Protein AF-A0A672YFF7-F1 (afdb_monomer_lite)

Radius of gyration: 18.37 Å; chains: 1; bounding box: 47×59×45 Å

Secondary structure (DSSP, 8-state):
-----------------GGGT----TTT--TGGGS--EEEEEEE-GGGG-TT----SS-PPPSEEEEEEE-SSEEEEEE-TTS-EEEEEEE-SS-EEEEEE-SSEEEEEESS-EEEEE-THHHHHHHHH-TTTT-----

InterPro domains:
  IPR017216 Hermansky-Pudlak syndrome 3 protein [PTHR28633] (12-138)
  IPR029437 BLOC-2 complex member HPS3, N-terminal domain [PF14761] (1-138)

Foldseek 3Di:
DDDPPPPPDPDDDDDDDCVLVQDDPVPDDDPLQRDWQDKDKAFAALVVVDPDDDCPPDDDDGPWIWIWIDGQFKIWIFTPVPHTGTQDIGGHPGGFPDWDDDQFWIWTDDPPDIDIDGDCNVVVSVCSVPVCPVVPPDD

Sequence (139 aa):
EKTGLEDRGQYTLSYVLFRRFSPDFSQGCSVEDTQLHSLQLHPLFISEYNTHRQNDGSLEEPACVFCFFSLPNAGFLYSLKGGVELLSAYQYLEKVLEAVLTNHLLHVITKSAVQCFTAGCAAVAARIEDPYIDTTMKV

pLDDT: mean 78.09, std 15.81, range [34.5, 96.62]

Organism: NCBI:txid375764

Structure (mmCIF, N/CA/C/O backbone):
data_AF-A0A672YFF7-F1
#
_entry.id   AF-A0A672YFF7-F1
#
loop_
_atom_site.group_PDB
_atom_site.id
_atom_site.type_symbol
_atom_site.label_atom_id
_atom_site.label_alt_id
_atom_site.label_comp_id
_atom_site.label_asym_id
_atom_site.label_entity_id
_atom_site.label_seq_id
_atom_site.pdbx_PDB_ins_code
_atom_site.Cartn_x
_atom_site.Cartn_y
_atom_site.Cartn_z
_atom_site.occupancy
_atom_site.B_iso_or_equiv
_atom_site.auth_seq_id
_atom_site.auth_comp_id
_atom_site.auth_asym_id
_atom_site.auth_atom_id
_atom_site.pdbx_PDB_model_num
ATOM 1 N N . GLU A 1 1 ? -9.997 32.707 -22.318 1.00 34.50 1 GLU A N 1
ATOM 2 C CA . GLU A 1 1 ? -8.610 33.187 -22.180 1.00 34.50 1 GLU A CA 1
ATOM 3 C C . GLU A 1 1 ? -7.707 31.961 -22.090 1.00 34.50 1 GLU A C 1
ATOM 5 O O . GLU A 1 1 ? -7.892 31.162 -21.182 1.00 34.50 1 GLU A O 1
ATOM 10 N N . LYS A 1 2 ? -6.877 31.699 -23.109 1.00 44.22 2 LYS A N 1
ATOM 11 C CA . LYS A 1 2 ? -5.922 30.579 -23.118 1.00 44.22 2 LYS A CA 1
ATOM 12 C C . LYS A 1 2 ? -4.578 31.136 -22.659 1.00 44.22 2 LYS A C 1
ATOM 14 O O . LYS A 1 2 ? -3.961 31.899 -23.395 1.00 44.22 2 LYS A O 1
ATOM 19 N N . THR A 1 3 ? -4.156 30.798 -21.448 1.00 49.00 3 THR A N 1
ATOM 20 C CA . THR A 1 3 ? -2.834 31.152 -20.923 1.00 49.00 3 THR A CA 1
ATOM 21 C C . THR A 1 3 ? -1.780 30.324 -21.658 1.00 49.00 3 THR A C 1
ATOM 23 O O . THR A 1 3 ? -1.751 29.103 -21.530 1.00 49.00 3 THR A O 1
ATOM 26 N N . GLY A 1 4 ? -0.959 30.987 -22.475 1.00 48.41 4 GLY A N 1
ATOM 27 C CA . GLY A 1 4 ? 0.075 30.399 -23.332 1.00 48.41 4 GLY A CA 1
ATOM 28 C C . GLY A 1 4 ? 1.304 29.878 -22.585 1.00 48.41 4 GLY A C 1
ATOM 29 O O . GLY A 1 4 ? 2.415 30.325 -22.845 1.00 48.41 4 GLY A O 1
ATOM 30 N N . LEU A 1 5 ? 1.110 28.922 -21.682 1.00 51.47 5 LEU A N 1
ATOM 31 C CA . LEU A 1 5 ? 2.158 28.007 -21.242 1.00 51.47 5 LEU A CA 1
ATOM 32 C C . LEU A 1 5 ? 1.877 26.679 -21.943 1.00 51.47 5 LEU A C 1
ATOM 34 O O . LEU A 1 5 ? 1.117 25.851 -21.449 1.00 51.47 5 LEU A O 1
ATOM 38 N N . GLU A 1 6 ? 2.409 26.527 -23.158 1.00 51.94 6 GLU A N 1
ATOM 39 C CA . GLU A 1 6 ? 2.421 25.235 -23.841 1.00 51.94 6 GLU A CA 1
ATOM 40 C C . GLU A 1 6 ? 3.356 24.314 -23.070 1.00 51.94 6 GLU A C 1
ATOM 42 O O . GLU A 1 6 ? 4.570 24.302 -23.270 1.00 51.94 6 GLU A O 1
ATOM 47 N N . ASP A 1 7 ? 2.773 23.577 -22.142 1.00 57.31 7 ASP A N 1
ATOM 48 C CA . ASP A 1 7 ? 3.422 22.458 -21.506 1.00 57.31 7 ASP A CA 1
ATOM 49 C C . ASP A 1 7 ? 3.672 21.380 -22.567 1.00 57.31 7 ASP A C 1
ATOM 51 O O . ASP A 1 7 ? 2.763 20.684 -23.019 1.00 57.31 7 ASP A O 1
ATOM 55 N N . ARG A 1 8 ? 4.914 21.325 -23.054 1.00 55.91 8 ARG A N 1
ATOM 56 C CA . ARG A 1 8 ? 5.363 20.379 -24.085 1.00 55.91 8 ARG A CA 1
ATOM 57 C C . ARG A 1 8 ? 5.622 18.979 -23.520 1.00 55.91 8 ARG A C 1
ATOM 59 O O . ARG A 1 8 ? 6.187 18.148 -24.230 1.00 55.91 8 ARG A O 1
ATOM 66 N N . 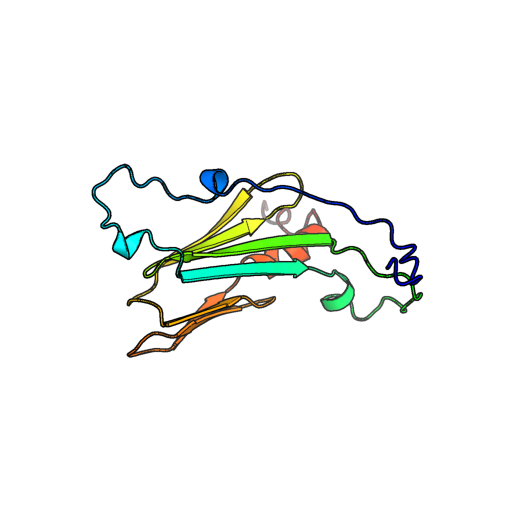GLY A 1 9 ? 5.242 18.711 -22.270 1.00 63.72 9 GLY A N 1
ATOM 67 C CA . GLY A 1 9 ? 5.282 17.373 -21.696 1.00 63.72 9 GLY A CA 1
ATOM 68 C C . GLY A 1 9 ? 4.342 16.423 -22.440 1.00 63.72 9 GLY A C 1
ATOM 69 O O . GLY A 1 9 ? 3.154 16.700 -22.609 1.00 63.72 9 GLY A O 1
ATOM 70 N N . GLN A 1 10 ? 4.860 15.281 -22.894 1.00 68.44 10 GLN A N 1
ATOM 71 C CA . GLN A 1 10 ? 4.007 14.162 -23.288 1.00 68.44 10 GLN A CA 1
ATOM 72 C C . GLN A 1 10 ? 3.409 13.554 -22.019 1.00 68.44 10 GLN A C 1
ATOM 74 O O . GLN A 1 10 ? 4.092 12.880 -21.256 1.00 68.44 10 GLN A O 1
ATOM 79 N N . TYR A 1 11 ? 2.126 13.815 -21.784 1.00 66.75 11 TYR A N 1
ATOM 80 C CA . TYR A 1 11 ? 1.390 13.233 -20.669 1.00 66.75 11 TYR A CA 1
ATOM 81 C C . TYR A 1 11 ? 0.768 11.900 -21.062 1.00 66.75 11 TYR A C 1
ATOM 83 O O . TYR A 1 11 ? 0.003 11.821 -22.025 1.00 66.75 11 TYR A O 1
ATOM 91 N N . THR A 1 12 ? 1.032 10.869 -20.263 1.00 67.38 12 THR A N 1
ATOM 92 C CA . THR A 1 12 ? 0.345 9.581 -20.372 1.00 67.38 12 THR A CA 1
ATOM 93 C C . THR A 1 12 ? -0.757 9.508 -19.322 1.00 67.38 12 THR A C 1
ATOM 95 O O . THR A 1 12 ? -0.491 9.479 -18.122 1.00 67.38 12 THR A O 1
ATOM 98 N N . LEU A 1 13 ? -2.013 9.467 -19.769 1.00 72.19 13 LEU A N 1
ATOM 99 C CA . LEU A 1 13 ? -3.167 9.283 -18.892 1.00 72.19 13 LEU A CA 1
ATOM 100 C C . LEU A 1 13 ? -3.496 7.793 -18.764 1.00 72.19 13 LEU A C 1
ATOM 102 O O . LEU A 1 13 ? -3.783 7.131 -19.759 1.00 72.19 13 LEU A O 1
ATOM 106 N N . SER A 1 14 ? -3.495 7.281 -17.534 1.00 71.81 14 SER A N 1
ATOM 107 C CA . SER A 1 14 ? -3.881 5.900 -17.225 1.00 71.81 14 SER A CA 1
ATOM 108 C C . SER A 1 14 ? -5.083 5.877 -16.289 1.00 71.81 14 SER A C 1
ATOM 110 O O . SER A 1 14 ? -5.095 6.555 -15.264 1.00 71.81 14 SER A O 1
ATOM 112 N N . TYR A 1 15 ? -6.092 5.074 -16.626 1.00 73.75 15 TYR A N 1
ATOM 113 C CA . TYR A 1 15 ? -7.279 4.883 -15.795 1.00 73.75 15 TYR A CA 1
ATOM 114 C C . TYR A 1 15 ? -7.188 3.553 -15.057 1.00 73.75 15 TYR A C 1
ATOM 116 O O . TYR A 1 15 ? -7.052 2.501 -15.684 1.00 73.75 15 TYR A O 1
ATOM 124 N N . VAL A 1 16 ? -7.336 3.585 -13.733 1.00 69.06 16 VAL A N 1
ATOM 125 C CA . VAL A 1 16 ? -7.431 2.370 -12.922 1.00 69.06 16 VAL A CA 1
ATOM 126 C C . VAL A 1 16 ? -8.779 2.338 -12.214 1.00 69.06 16 VAL A C 1
ATOM 128 O O . VAL A 1 16 ? -9.154 3.271 -11.510 1.00 69.06 16 VAL A O 1
ATOM 131 N N . LEU A 1 17 ? -9.548 1.272 -12.440 1.00 67.94 17 LEU A N 1
ATOM 132 C CA . LEU A 1 17 ? -10.899 1.137 -11.895 1.00 67.94 17 LEU A CA 1
ATOM 133 C C . LEU A 1 17 ? -10.869 0.640 -10.445 1.00 67.94 17 LEU A C 1
ATOM 135 O O . LEU A 1 17 ? -10.352 -0.443 -10.173 1.00 67.94 17 LEU A O 1
ATOM 139 N N . PHE A 1 18 ? -11.543 1.373 -9.552 1.00 62.94 18 PHE A N 1
ATOM 140 C CA . PHE A 1 18 ? -11.654 1.074 -8.116 1.00 62.94 18 PHE A CA 1
ATOM 141 C C . PHE A 1 18 ? -12.093 -0.369 -7.803 1.00 62.94 18 PHE A C 1
ATOM 143 O O . PHE A 1 18 ? -11.556 -1.003 -6.906 1.00 62.94 18 PHE A O 1
ATOM 150 N N . ARG A 1 19 ? -13.005 -0.946 -8.594 1.00 62.75 19 ARG A N 1
ATOM 151 C CA . ARG A 1 19 ? -13.505 -2.328 -8.417 1.00 62.75 19 ARG A CA 1
ATOM 152 C C . ARG A 1 19 ? -12.437 -3.430 -8.491 1.00 62.75 19 ARG A C 1
ATOM 154 O O . ARG A 1 19 ? -12.737 -4.562 -8.143 1.00 62.75 19 ARG A O 1
ATOM 161 N N . ARG A 1 20 ? -11.227 -3.140 -8.989 1.00 61.59 20 ARG A N 1
ATOM 162 C CA . ARG A 1 20 ? -10.091 -4.086 -8.959 1.00 61.59 20 ARG A CA 1
ATOM 163 C C . ARG A 1 20 ? -9.315 -4.060 -7.643 1.00 61.59 20 ARG A C 1
ATOM 165 O O . ARG A 1 20 ? -8.458 -4.907 -7.437 1.00 61.59 20 ARG A O 1
ATOM 172 N N . PHE A 1 21 ? -9.617 -3.090 -6.793 1.00 60.41 21 PHE A N 1
ATOM 173 C CA . PHE A 1 21 ? -8.966 -2.861 -5.517 1.00 60.41 21 PHE A CA 1
ATOM 174 C C . PHE A 1 21 ? -9.840 -3.296 -4.335 1.00 60.41 21 PHE A C 1
ATOM 176 O O . PHE A 1 21 ? -9.335 -3.486 -3.240 1.00 60.41 21 PHE A O 1
ATOM 183 N N . SER A 1 22 ? -11.146 -3.483 -4.516 1.00 58.72 22 SER A N 1
ATOM 184 C CA . SER A 1 22 ? -12.049 -3.814 -3.412 1.00 58.72 22 SER A CA 1
ATOM 185 C C . SER A 1 22 ? -11.833 -5.253 -2.903 1.00 58.72 22 SER A C 1
ATOM 187 O O . SER A 1 22 ? -11.929 -6.178 -3.712 1.00 58.72 22 SER A O 1
ATOM 189 N N . PRO A 1 23 ? -11.572 -5.476 -1.597 1.00 62.53 23 PRO A N 1
ATOM 190 C CA . PRO A 1 23 ? -11.654 -6.815 -1.015 1.00 62.53 23 PRO A CA 1
ATOM 191 C C . PRO A 1 23 ? -13.081 -7.372 -1.155 1.00 62.53 23 PRO A C 1
ATOM 193 O O . PRO A 1 23 ? -14.040 -6.614 -1.312 1.00 62.53 23 PRO A O 1
ATOM 196 N N . ASP A 1 24 ? -13.226 -8.698 -1.140 1.00 66.19 24 ASP A N 1
ATOM 197 C CA . ASP A 1 24 ? -14.542 -9.326 -1.264 1.00 66.19 24 ASP A CA 1
ATOM 198 C C . ASP A 1 24 ? -15.384 -9.042 -0.008 1.00 66.19 24 ASP A C 1
ATOM 200 O O . ASP A 1 24 ? -15.103 -9.547 1.079 1.00 66.19 24 ASP A O 1
ATOM 204 N N . PHE A 1 25 ? -16.402 -8.192 -0.154 1.00 65.81 25 PHE A N 1
ATOM 205 C CA . PHE A 1 25 ? -17.313 -7.789 0.921 1.00 65.81 25 PHE A CA 1
ATOM 206 C C . PHE A 1 25 ? -18.544 -8.698 1.027 1.00 65.81 25 PHE A C 1
ATOM 208 O O . PHE A 1 25 ? -19.537 -8.328 1.656 1.00 65.81 25 PHE A O 1
ATOM 215 N N . SER A 1 26 ? -18.514 -9.886 0.418 1.00 63.06 26 SER A N 1
ATOM 216 C CA . SER A 1 26 ? -19.641 -10.824 0.396 1.00 63.06 26 SER A CA 1
ATOM 217 C C . SER A 1 26 ? -20.131 -11.276 1.783 1.00 63.06 26 SER A C 1
ATOM 219 O O . SER A 1 26 ? -21.189 -11.897 1.873 1.00 63.06 26 SER A O 1
ATOM 221 N N . GLN A 1 27 ? -19.403 -10.981 2.869 1.00 58.34 27 GLN A N 1
ATOM 222 C CA . GLN A 1 27 ? -19.772 -11.325 4.245 1.00 58.34 27 GLN A CA 1
ATOM 223 C C . GLN A 1 27 ? -19.915 -10.091 5.150 1.00 58.34 27 GLN A C 1
ATOM 225 O O . GLN A 1 27 ? -18.999 -9.735 5.881 1.00 58.34 27 GLN A O 1
ATOM 230 N N . GLY A 1 28 ? -21.098 -9.472 5.157 1.00 60.34 28 GLY A N 1
ATOM 231 C CA . GLY A 1 28 ? -21.612 -8.739 6.326 1.00 60.34 28 GLY A CA 1
ATOM 232 C C . GLY A 1 28 ? -20.813 -7.531 6.836 1.00 60.34 28 GLY A C 1
ATOM 233 O O . GLY A 1 28 ? -21.042 -7.119 7.972 1.00 60.34 28 GLY A O 1
ATOM 234 N N . CYS A 1 29 ? -19.903 -6.953 6.048 1.00 67.12 29 CYS A N 1
ATOM 235 C CA . CYS A 1 29 ? -19.186 -5.741 6.445 1.00 67.12 29 CYS A CA 1
ATOM 236 C C . CYS A 1 29 ? -20.150 -4.554 6.567 1.00 67.12 29 CYS A C 1
ATOM 238 O O . CYS A 1 29 ? -21.017 -4.351 5.712 1.00 67.12 29 CYS A O 1
ATOM 240 N N . SER A 1 30 ? -19.989 -3.751 7.620 1.00 75.75 30 SER A N 1
ATOM 241 C CA . SER A 1 30 ? -20.734 -2.499 7.743 1.00 75.75 30 SER A CA 1
ATOM 242 C C . SER A 1 30 ? -20.248 -1.488 6.698 1.00 75.75 30 SER A C 1
ATOM 244 O O . SER A 1 30 ? -19.096 -1.536 6.267 1.00 75.75 30 SER A O 1
ATOM 246 N N . VAL A 1 31 ? -21.104 -0.537 6.305 1.00 75.88 31 VAL A N 1
ATOM 247 C CA . VAL A 1 31 ? -20.710 0.550 5.384 1.00 75.88 31 VAL A CA 1
ATOM 248 C C . VAL A 1 31 ? -19.486 1.296 5.917 1.00 75.88 31 VAL A C 1
ATOM 250 O O . VAL A 1 31 ? -18.582 1.620 5.149 1.00 75.88 31 VAL A O 1
ATOM 253 N N . GLU A 1 32 ? -19.432 1.499 7.233 1.00 79.38 32 GLU A N 1
ATOM 254 C CA . GLU A 1 32 ? -18.320 2.152 7.918 1.00 79.38 32 GLU A CA 1
ATOM 255 C C . GLU A 1 32 ? -17.006 1.408 7.680 1.00 79.38 32 GLU A C 1
ATOM 257 O O . GLU A 1 32 ? -16.024 2.045 7.324 1.00 79.38 32 GLU A O 1
ATOM 262 N N . ASP A 1 33 ? -16.992 0.075 7.771 1.00 77.38 33 ASP A N 1
ATOM 263 C CA . ASP A 1 33 ? -15.788 -0.746 7.564 1.00 77.38 33 ASP A CA 1
ATOM 264 C C . ASP A 1 33 ? -15.316 -0.787 6.102 1.00 77.38 33 ASP A C 1
ATOM 266 O O . ASP A 1 33 ? -14.176 -1.161 5.824 1.00 77.38 33 ASP A O 1
ATOM 270 N N . THR A 1 34 ? -16.177 -0.393 5.162 1.00 78.38 34 THR A N 1
ATOM 271 C CA . THR A 1 34 ? -15.851 -0.321 3.728 1.00 78.38 34 THR A CA 1
ATOM 272 C C . THR A 1 34 ? -15.466 1.082 3.263 1.00 78.38 34 THR A C 1
ATOM 274 O O . THR A 1 34 ? -15.123 1.273 2.094 1.00 78.38 34 THR A O 1
ATOM 277 N N . GLN A 1 35 ? -15.514 2.076 4.156 1.00 82.50 35 GLN A N 1
ATOM 278 C CA . GLN A 1 35 ? -15.205 3.452 3.801 1.00 82.50 35 GLN A CA 1
ATOM 279 C C . GLN A 1 35 ? -13.715 3.603 3.490 1.00 82.50 35 GLN A C 1
ATOM 281 O O . GLN A 1 35 ? -12.850 3.321 4.316 1.00 82.50 35 GLN A O 1
ATOM 286 N N . LEU A 1 36 ? -13.416 4.107 2.296 1.00 86.31 36 LEU A N 1
ATOM 287 C CA . LEU A 1 36 ? -12.056 4.459 1.916 1.00 86.31 36 LEU A CA 1
ATOM 288 C C . LEU A 1 36 ? -11.531 5.561 2.847 1.00 86.31 36 LEU A C 1
ATOM 290 O O . LEU A 1 36 ? -12.017 6.690 2.810 1.00 86.31 36 LEU A O 1
ATOM 294 N N . HIS A 1 37 ? -10.547 5.217 3.672 1.00 88.06 37 HIS A N 1
ATOM 295 C CA . HIS A 1 37 ? -9.923 6.119 4.631 1.00 88.06 37 HIS A CA 1
ATOM 296 C C . HIS A 1 37 ? -8.794 6.931 3.985 1.00 88.06 37 HIS A C 1
ATOM 298 O O . HIS A 1 37 ? -8.741 8.150 4.121 1.00 88.06 37 HIS A O 1
ATOM 304 N N . SER A 1 38 ? -7.900 6.275 3.241 1.00 88.88 38 SER A N 1
ATOM 305 C CA . SER A 1 38 ? -6.855 6.962 2.475 1.00 88.88 38 SER A CA 1
ATOM 306 C C . SER A 1 38 ? -6.560 6.253 1.158 1.00 88.88 38 SER A C 1
ATOM 308 O O . SER A 1 38 ? -6.748 5.044 1.042 1.00 88.88 38 SER A O 1
ATOM 310 N N . LEU A 1 39 ? -6.102 7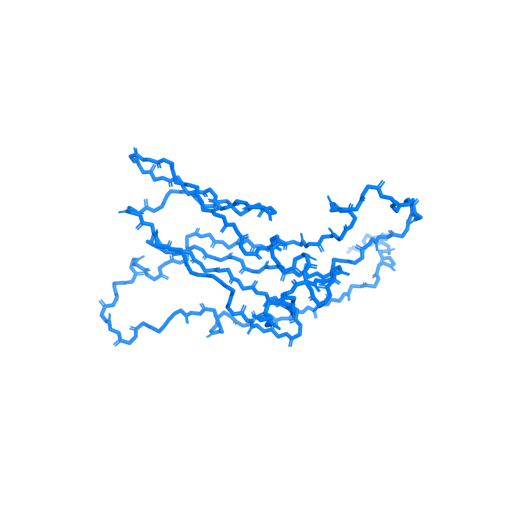.018 0.165 1.00 91.25 39 LEU A N 1
ATOM 311 C CA . LEU A 1 39 ? -5.604 6.532 -1.122 1.00 91.25 39 LEU A CA 1
ATOM 312 C C . LEU A 1 39 ? -4.290 7.252 -1.426 1.00 91.25 39 LEU A C 1
ATOM 314 O O . LEU A 1 39 ? -4.241 8.479 -1.426 1.00 91.25 39 LEU A O 1
ATOM 318 N N . GLN A 1 40 ? -3.239 6.486 -1.687 1.00 93.19 40 GLN A N 1
ATOM 319 C CA . GLN A 1 40 ? -1.896 6.966 -1.981 1.00 93.19 40 GLN A CA 1
ATOM 320 C C . GLN A 1 40 ? -1.386 6.298 -3.253 1.00 93.19 40 GLN A C 1
ATOM 322 O O . GLN A 1 40 ? -1.442 5.075 -3.397 1.00 93.19 40 GLN A O 1
ATOM 327 N N . LEU A 1 41 ? -0.872 7.118 -4.165 1.00 91.88 41 LEU A N 1
ATOM 328 C CA . LEU A 1 41 ? -0.061 6.659 -5.283 1.00 91.88 41 LEU A CA 1
ATOM 329 C C . LEU A 1 41 ? 1.394 6.919 -4.927 1.00 91.88 41 LEU A C 1
ATOM 331 O O . LEU A 1 41 ? 1.763 8.057 -4.645 1.00 91.88 41 LEU A O 1
ATOM 335 N N . HIS A 1 42 ? 2.195 5.861 -4.929 1.00 91.62 42 HIS A N 1
ATOM 336 C CA . HIS A 1 42 ? 3.590 5.924 -4.518 1.00 91.62 42 HIS A CA 1
ATOM 337 C C . HIS A 1 42 ? 4.490 5.508 -5.684 1.00 91.62 42 HIS A C 1
ATOM 339 O O . HIS A 1 42 ? 4.572 4.310 -5.985 1.00 91.62 42 HIS A O 1
ATOM 345 N N . PRO A 1 43 ? 5.094 6.467 -6.408 1.00 90.00 43 PRO A N 1
ATOM 346 C CA . PRO A 1 43 ? 6.019 6.155 -7.487 1.00 90.00 43 PRO A CA 1
ATOM 347 C C . PRO A 1 43 ? 7.318 5.574 -6.923 1.00 90.00 43 PRO A C 1
ATOM 349 O O . PRO A 1 43 ? 7.807 6.001 -5.883 1.00 90.00 43 PRO A O 1
ATOM 352 N N . LEU A 1 44 ? 7.871 4.595 -7.630 1.00 87.00 44 LEU A N 1
ATOM 353 C CA . LEU A 1 44 ? 9.155 3.981 -7.337 1.00 87.00 44 LEU A CA 1
ATOM 354 C C . LEU A 1 44 ? 10.160 4.386 -8.409 1.00 87.00 44 LEU A C 1
ATOM 356 O O . LEU A 1 44 ? 10.038 3.968 -9.565 1.00 87.00 44 LEU A O 1
ATOM 360 N N . PHE A 1 45 ? 11.180 5.131 -8.007 1.00 84.94 45 PHE A N 1
ATOM 361 C CA . PHE A 1 45 ? 12.320 5.463 -8.854 1.00 84.94 45 PHE A CA 1
ATOM 362 C C . PHE A 1 45 ? 13.505 4.582 -8.457 1.00 84.94 45 PHE A C 1
ATOM 364 O O . PHE A 1 45 ? 13.840 4.476 -7.280 1.00 84.94 45 PHE A O 1
ATOM 371 N N . ILE A 1 46 ? 14.139 3.908 -9.421 1.00 72.19 46 ILE A N 1
ATOM 372 C CA . ILE A 1 46 ? 15.263 2.997 -9.124 1.00 72.19 46 ILE A CA 1
ATOM 373 C C . ILE A 1 46 ? 16.493 3.810 -8.685 1.00 72.19 46 ILE A C 1
ATOM 375 O O . ILE A 1 46 ? 17.306 3.327 -7.898 1.00 72.19 46 ILE A O 1
ATOM 379 N N . SER A 1 47 ? 16.611 5.063 -9.137 1.00 69.25 47 SER A N 1
ATOM 380 C CA . SER A 1 47 ? 17.642 6.006 -8.691 1.00 69.25 47 SER A CA 1
ATOM 381 C C . SER A 1 47 ? 17.642 6.242 -7.176 1.00 69.25 47 SER A C 1
ATOM 383 O O . SER A 1 47 ? 18.716 6.378 -6.600 1.00 69.25 47 SER A O 1
ATOM 385 N N . GLU A 1 48 ? 16.492 6.178 -6.497 1.00 63.16 48 GLU A N 1
ATOM 386 C CA . GLU A 1 48 ? 16.414 6.285 -5.027 1.00 63.16 48 GLU A CA 1
ATOM 387 C C . GLU A 1 48 ? 17.095 5.113 -4.297 1.00 63.16 48 GLU A C 1
ATOM 389 O O . GLU A 1 48 ? 17.459 5.234 -3.128 1.00 63.16 48 GLU A O 1
ATOM 394 N N . TYR A 1 49 ? 17.305 3.994 -4.992 1.00 60.50 49 TYR A N 1
ATOM 395 C CA . TYR A 1 49 ? 17.973 2.793 -4.486 1.00 60.50 49 TYR A CA 1
ATOM 396 C C . TYR A 1 49 ? 19.397 2.640 -5.048 1.00 60.50 49 TYR A C 1
ATOM 398 O O . TYR A 1 49 ? 20.172 1.823 -4.556 1.00 60.50 49 TYR A O 1
ATOM 406 N N . ASN A 1 50 ? 19.769 3.456 -6.042 1.00 57.09 50 ASN A N 1
ATOM 407 C CA . ASN A 1 50 ? 21.046 3.407 -6.745 1.00 57.09 50 ASN A CA 1
ATOM 408 C C . ASN A 1 50 ? 21.917 4.627 -6.416 1.00 57.09 50 ASN A C 1
ATOM 410 O O . ASN A 1 50 ? 21.661 5.738 -6.867 1.00 57.09 50 ASN A O 1
ATOM 414 N N . THR A 1 51 ? 23.046 4.418 -5.739 1.00 52.53 51 THR A N 1
ATOM 415 C CA . THR A 1 51 ? 24.032 5.481 -5.461 1.00 52.53 51 THR A CA 1
ATOM 416 C C . THR A 1 51 ? 24.887 5.885 -6.674 1.00 52.53 51 THR A C 1
ATOM 418 O O . THR A 1 51 ? 25.765 6.734 -6.535 1.00 52.53 51 THR A O 1
ATOM 421 N N . HIS A 1 52 ? 24.666 5.302 -7.863 1.00 50.16 52 HIS A N 1
ATOM 422 C CA . HIS A 1 52 ? 25.643 5.342 -8.961 1.00 50.16 52 HIS A CA 1
ATOM 423 C C . HIS A 1 52 ? 25.172 5.888 -10.320 1.00 50.16 52 HIS A C 1
ATOM 425 O O . HIS A 1 52 ? 25.960 5.867 -11.269 1.00 50.16 52 HIS A O 1
ATOM 431 N N . ARG A 1 53 ? 23.944 6.410 -10.459 1.00 53.91 53 ARG A N 1
ATOM 432 C CA . ARG A 1 53 ? 23.494 6.990 -11.740 1.00 53.91 53 ARG A CA 1
ATOM 433 C C . ARG A 1 53 ? 23.580 8.513 -11.740 1.00 53.91 53 ARG A C 1
ATOM 435 O O . ARG A 1 53 ? 22.899 9.193 -10.982 1.00 53.91 53 ARG A O 1
ATOM 442 N N . GLN A 1 54 ? 24.469 9.030 -12.591 1.00 51.62 54 GLN A N 1
ATOM 443 C CA . GLN A 1 54 ? 24.591 10.456 -12.867 1.00 51.62 54 GLN A CA 1
ATOM 444 C C . GLN A 1 54 ? 23.312 10.974 -13.524 1.00 51.62 54 GLN A C 1
ATOM 446 O O . GLN A 1 54 ? 22.779 10.376 -14.456 1.00 51.62 54 GLN A O 1
ATOM 451 N N . ASN A 1 55 ? 22.856 12.089 -12.969 1.00 52.75 55 ASN A N 1
ATOM 452 C CA . ASN A 1 55 ? 21.638 12.811 -13.275 1.00 52.75 55 ASN A CA 1
ATOM 453 C C . ASN A 1 55 ? 21.768 13.481 -14.654 1.00 52.75 55 ASN A C 1
ATOM 455 O O . ASN A 1 55 ? 22.241 14.613 -14.751 1.00 52.75 55 ASN A O 1
ATOM 459 N N . ASP A 1 56 ? 21.421 12.768 -15.724 1.00 49.62 56 ASP A N 1
ATOM 460 C CA . ASP A 1 56 ? 21.215 13.381 -17.036 1.00 49.62 56 ASP A CA 1
ATOM 461 C C . ASP A 1 56 ? 19.780 13.917 -17.034 1.00 49.62 56 ASP A C 1
ATOM 463 O O . ASP A 1 56 ? 18.848 13.145 -16.823 1.00 49.62 56 ASP A O 1
ATOM 467 N N . GLY A 1 57 ? 19.610 15.239 -17.139 1.00 53.19 57 GLY A N 1
ATOM 468 C CA . GLY A 1 57 ? 18.424 16.019 -16.732 1.00 53.19 57 GLY A CA 1
ATOM 469 C C . GLY A 1 57 ? 17.085 15.746 -17.442 1.00 53.19 57 GLY A C 1
ATOM 470 O O . GLY A 1 57 ? 16.265 16.655 -17.559 1.00 53.19 57 GLY A O 1
ATOM 471 N N . SER A 1 58 ? 16.847 14.528 -17.926 1.00 57.94 58 SER A N 1
ATOM 472 C CA . SER A 1 58 ? 15.534 14.004 -18.293 1.00 57.94 58 SER A CA 1
ATOM 473 C C . SER A 1 58 ? 14.700 13.686 -17.047 1.00 57.94 58 SER A C 1
ATOM 475 O O . SER A 1 58 ? 15.223 13.160 -16.066 1.00 57.94 58 SER A O 1
ATOM 477 N N . LEU A 1 59 ? 13.399 13.988 -17.087 1.00 59.50 59 LEU A N 1
ATOM 478 C CA . LEU A 1 59 ? 12.447 13.549 -16.067 1.00 59.50 59 LEU A CA 1
ATOM 479 C C . LEU A 1 59 ? 12.439 12.007 -16.063 1.00 59.50 59 LEU A C 1
ATOM 481 O O . LEU A 1 59 ? 12.005 11.403 -17.041 1.00 59.50 59 LEU A O 1
ATOM 485 N N . GLU A 1 60 ? 12.970 11.372 -15.017 1.00 70.81 60 GLU A N 1
ATOM 486 C CA . GLU A 1 60 ? 12.987 9.908 -14.919 1.00 70.81 60 GLU A CA 1
ATOM 487 C C . GLU A 1 60 ? 11.543 9.393 -14.805 1.00 70.81 60 GLU A C 1
ATOM 489 O O . GLU A 1 60 ? 10.781 9.846 -13.951 1.00 70.81 60 GLU A O 1
ATOM 494 N N . GLU A 1 61 ? 11.138 8.461 -15.674 1.00 76.69 61 GLU A N 1
ATOM 495 C CA . GLU A 1 61 ? 9.864 7.760 -15.505 1.00 76.69 61 GLU A CA 1
ATOM 496 C C . GLU A 1 61 ? 9.973 6.766 -14.336 1.00 76.69 61 GLU A C 1
ATOM 498 O O . GLU A 1 61 ? 10.972 6.047 -14.231 1.00 76.69 61 GLU A O 1
ATOM 503 N N . PRO A 1 62 ? 8.960 6.671 -13.455 1.00 83.75 62 PRO A N 1
ATOM 504 C CA . PRO A 1 62 ? 8.997 5.718 -12.355 1.00 83.75 62 PRO A CA 1
ATOM 505 C C . PRO A 1 62 ? 8.984 4.283 -12.893 1.00 83.75 62 PRO A C 1
ATOM 507 O O . PRO A 1 62 ? 8.157 3.915 -13.728 1.00 83.75 62 PRO A O 1
ATOM 510 N N . ALA A 1 63 ? 9.854 3.426 -12.361 1.00 83.88 63 ALA A N 1
ATOM 511 C CA . ALA A 1 63 ? 9.938 2.024 -12.770 1.00 83.88 63 ALA A CA 1
ATOM 512 C C . ALA A 1 63 ? 8.727 1.184 -12.333 1.00 83.88 63 ALA A C 1
ATOM 514 O O . ALA A 1 63 ? 8.485 0.094 -12.868 1.00 83.88 63 ALA A O 1
ATOM 515 N N . CYS A 1 64 ? 7.990 1.668 -11.334 1.00 86.62 64 CYS A N 1
ATOM 516 C CA . CYS A 1 64 ? 6.718 1.129 -10.878 1.00 86.62 64 CYS A CA 1
ATOM 517 C C . CYS A 1 64 ? 5.924 2.235 -10.172 1.00 86.62 64 CYS A C 1
ATOM 519 O O . CYS A 1 64 ? 6.505 3.130 -9.568 1.00 86.62 64 CYS A O 1
ATOM 521 N N . VAL A 1 65 ? 4.595 2.157 -10.199 1.00 89.44 65 VAL A N 1
ATOM 522 C CA . VAL A 1 65 ? 3.731 2.957 -9.323 1.00 89.44 65 VAL A CA 1
ATOM 523 C C . VAL A 1 65 ? 2.948 1.992 -8.453 1.00 89.44 65 VAL A C 1
ATOM 525 O O . VAL A 1 65 ? 2.328 1.056 -8.964 1.00 89.44 65 VAL A O 1
ATOM 528 N N . PHE A 1 66 ? 2.984 2.209 -7.145 1.00 92.00 66 PHE A N 1
ATOM 529 C CA . PHE A 1 66 ? 2.158 1.470 -6.206 1.00 92.00 66 PHE A CA 1
ATOM 530 C C . PHE A 1 66 ? 0.871 2.232 -5.916 1.00 92.00 66 PHE A C 1
ATOM 532 O O . PHE A 1 66 ? 0.867 3.457 -5.812 1.00 92.00 66 PHE A O 1
ATOM 539 N N . CYS A 1 67 ? -0.221 1.493 -5.764 1.00 92.00 67 CYS A N 1
ATOM 540 C CA . CYS A 1 67 ? -1.494 2.013 -5.292 1.00 92.00 67 CYS A CA 1
ATOM 541 C C . CYS A 1 67 ? -1.763 1.417 -3.916 1.00 92.00 67 CYS A C 1
ATOM 543 O O . CYS A 1 67 ? -1.936 0.203 -3.783 1.00 92.00 67 CYS A O 1
ATOM 545 N N . PHE A 1 68 ? -1.778 2.265 -2.897 1.00 93.31 68 PHE A N 1
ATOM 546 C CA . PHE A 1 68 ? -2.152 1.878 -1.552 1.00 93.31 68 PHE A CA 1
ATOM 547 C C . PHE A 1 68 ? -3.453 2.549 -1.177 1.00 93.31 68 PHE A C 1
ATOM 549 O O . PHE A 1 68 ? -3.591 3.764 -1.301 1.00 93.31 68 PHE A O 1
ATOM 556 N N . PHE A 1 69 ? -4.391 1.772 -0.665 1.00 91.12 69 PHE A N 1
ATOM 557 C CA . PHE A 1 69 ? -5.523 2.347 0.029 1.00 91.12 69 PHE A CA 1
ATOM 558 C C . PHE A 1 69 ? -5.741 1.675 1.367 1.00 91.12 69 PHE A C 1
ATOM 560 O O . PHE A 1 69 ? -5.469 0.490 1.572 1.00 91.12 69 PHE A O 1
ATOM 567 N N . SER A 1 70 ? -6.255 2.485 2.274 1.00 92.06 70 SER A N 1
ATOM 568 C CA . SER A 1 70 ? -6.571 2.124 3.635 1.00 92.06 70 SER A CA 1
ATOM 569 C C . SER A 1 70 ? -8.086 2.143 3.791 1.00 92.06 70 SER A C 1
ATOM 571 O O . SER A 1 70 ? -8.743 3.122 3.440 1.00 92.06 70 SER A O 1
ATOM 573 N N . LEU A 1 71 ? -8.636 1.039 4.273 1.00 91.12 71 LEU A N 1
ATOM 574 C CA . LEU A 1 71 ? -9.939 0.957 4.924 1.00 91.12 71 LEU A CA 1
ATOM 575 C C . LEU A 1 71 ? -9.736 1.199 6.431 1.00 91.12 71 LEU A C 1
ATOM 577 O O . LEU A 1 71 ? -8.594 1.205 6.893 1.00 91.12 71 LEU A O 1
ATOM 581 N N . PRO A 1 72 ? -10.795 1.337 7.247 1.00 90.75 72 PRO A N 1
ATOM 582 C CA . PRO A 1 72 ? -10.629 1.675 8.657 1.00 90.75 72 PRO A CA 1
ATOM 583 C C . PRO A 1 72 ? -9.809 0.650 9.440 1.00 90.75 72 PRO A C 1
ATOM 585 O O . PRO A 1 72 ? -9.100 1.031 10.362 1.00 90.75 72 PRO A O 1
ATOM 588 N N . ASN A 1 73 ? -9.884 -0.631 9.070 1.00 90.25 73 ASN A N 1
ATOM 589 C CA . ASN A 1 73 ? -9.253 -1.725 9.817 1.00 90.25 73 ASN A CA 1
ATOM 590 C C . ASN A 1 73 ? -8.183 -2.477 9.006 1.00 90.25 73 ASN A C 1
ATOM 592 O O . ASN A 1 73 ? -7.563 -3.401 9.528 1.00 90.25 73 ASN A O 1
ATOM 596 N N . ALA A 1 74 ? -7.975 -2.124 7.734 1.00 91.62 74 ALA A N 1
ATOM 597 C CA . ALA A 1 74 ? -7.025 -2.825 6.878 1.00 91.62 74 ALA A CA 1
ATOM 598 C C . ALA A 1 74 ? -6.469 -1.936 5.765 1.00 91.62 74 ALA A C 1
ATOM 600 O O . ALA A 1 74 ? -7.160 -1.065 5.249 1.00 91.62 74 ALA A O 1
ATOM 601 N N . GLY A 1 75 ? -5.237 -2.201 5.344 1.00 92.69 75 GLY A N 1
ATOM 602 C CA . GLY A 1 75 ? -4.607 -1.561 4.192 1.00 92.69 75 GLY A CA 1
ATOM 603 C C . GLY A 1 75 ? -4.234 -2.570 3.123 1.00 92.69 75 GLY A C 1
ATOM 604 O O . GLY A 1 75 ? -3.859 -3.698 3.439 1.00 92.69 75 GLY A O 1
ATOM 605 N N . PHE A 1 76 ? -4.277 -2.157 1.863 1.00 92.38 76 PHE A N 1
ATOM 606 C CA . PHE A 1 76 ? -3.925 -3.014 0.738 1.00 92.38 76 PHE A CA 1
ATOM 607 C C . PHE A 1 76 ? -2.979 -2.284 -0.205 1.00 92.38 76 PHE A C 1
ATOM 609 O O . PHE A 1 76 ? -3.246 -1.160 -0.626 1.00 92.38 76 PHE A O 1
ATOM 616 N N . LEU A 1 77 ? -1.869 -2.940 -0.530 1.00 93.25 77 LEU A N 1
ATOM 617 C CA . LEU A 1 77 ? -0.821 -2.425 -1.399 1.00 93.25 77 LEU A CA 1
ATOM 618 C C . LEU A 1 77 ? -0.829 -3.189 -2.718 1.00 93.25 77 LEU A C 1
ATOM 620 O O . LEU A 1 77 ? -0.654 -4.407 -2.727 1.00 93.25 77 LEU A O 1
ATOM 624 N N . TYR A 1 78 ? -0.967 -2.461 -3.819 1.00 91.38 78 TYR A N 1
ATOM 625 C CA . TYR A 1 78 ? -0.983 -3.008 -5.167 1.00 91.38 78 TYR A CA 1
ATOM 626 C C . TYR A 1 78 ? 0.168 -2.466 -6.007 1.00 91.38 78 TYR A C 1
ATOM 628 O O . TYR A 1 78 ? 0.510 -1.287 -5.914 1.00 91.38 78 TYR A O 1
ATOM 636 N N . SER A 1 79 ? 0.713 -3.309 -6.878 1.00 89.31 79 SER A N 1
ATOM 637 C CA . SER A 1 79 ? 1.530 -2.889 -8.016 1.00 89.31 79 SER A CA 1
ATOM 638 C C . SER A 1 79 ? 0.623 -2.513 -9.185 1.00 89.31 79 SER A C 1
ATOM 640 O O . SER A 1 79 ? -0.366 -3.204 -9.441 1.00 89.31 79 SER A O 1
ATOM 642 N N . LEU A 1 80 ? 0.969 -1.437 -9.899 1.00 86.75 80 LEU A N 1
ATOM 643 C CA . LEU A 1 80 ? 0.363 -1.078 -11.188 1.00 86.75 80 LEU A CA 1
ATOM 644 C C . LEU A 1 80 ? 1.235 -1.486 -12.390 1.00 86.75 80 LEU A C 1
ATOM 646 O O . LEU A 1 80 ? 0.873 -1.235 -13.542 1.00 86.75 80 LEU A O 1
ATOM 650 N N . LYS A 1 81 ? 2.399 -2.100 -12.146 1.00 83.12 81 LYS A N 1
ATOM 651 C CA . LYS A 1 81 ? 3.318 -2.528 -13.204 1.00 83.12 81 LYS A CA 1
ATOM 652 C C . LYS A 1 81 ? 2.755 -3.751 -13.925 1.00 83.12 81 LYS A C 1
ATOM 654 O O . LYS A 1 81 ? 2.585 -4.804 -13.326 1.00 83.12 81 LYS A O 1
ATOM 659 N N . GLY A 1 82 ? 2.494 -3.623 -15.227 1.00 78.56 82 GLY A N 1
ATOM 660 C CA . GLY A 1 82 ? 1.990 -4.728 -16.055 1.00 78.56 82 GLY A CA 1
ATOM 661 C C . GLY A 1 82 ? 0.545 -5.155 -15.753 1.00 78.56 82 GLY A C 1
ATOM 662 O O . GLY A 1 82 ? 0.081 -6.152 -16.300 1.00 78.56 82 GLY A O 1
ATOM 663 N N . GLY A 1 83 ? -0.181 -4.413 -14.912 1.00 81.94 83 GLY A N 1
ATOM 664 C CA . GLY A 1 83 ? -1.525 -4.760 -14.450 1.00 81.94 83 GLY A CA 1
ATOM 665 C C . GLY A 1 83 ? -1.747 -4.346 -12.997 1.00 81.94 83 GLY A C 1
ATOM 666 O O . GLY A 1 83 ? -0.892 -3.706 -12.403 1.00 81.94 83 GLY A O 1
ATOM 667 N N . VAL A 1 84 ? -2.909 -4.698 -12.436 1.00 85.44 84 VAL A N 1
ATOM 668 C CA . VAL A 1 84 ? -3.202 -4.506 -11.005 1.00 85.44 84 VAL A CA 1
ATOM 669 C C . VAL A 1 84 ? -2.933 -5.824 -10.288 1.00 85.44 84 VAL A C 1
ATOM 671 O O . VAL A 1 84 ? -3.640 -6.800 -10.535 1.00 85.44 84 VAL A O 1
ATOM 674 N N . GLU A 1 85 ? -1.937 -5.842 -9.408 1.00 86.75 85 GLU A N 1
ATOM 675 C CA . GLU A 1 85 ? -1.533 -7.017 -8.628 1.00 86.75 85 GLU A CA 1
ATOM 676 C C . GLU A 1 85 ? -1.489 -6.667 -7.138 1.00 86.75 85 GLU A C 1
ATOM 678 O O . GLU A 1 85 ? -0.853 -5.684 -6.761 1.00 86.75 85 GLU A O 1
ATOM 683 N N . LEU A 1 86 ? -2.153 -7.458 -6.287 1.00 89.12 86 LEU A N 1
ATOM 684 C CA . LEU A 1 86 ? -2.087 -7.294 -4.833 1.00 89.12 86 LEU A CA 1
ATOM 685 C C . LEU A 1 86 ? -0.748 -7.828 -4.315 1.00 89.12 86 LEU A C 1
ATOM 687 O O . LEU A 1 86 ? -0.472 -9.018 -4.423 1.00 89.12 86 LEU A O 1
ATOM 691 N N . LEU A 1 87 ? 0.049 -6.957 -3.702 1.00 90.56 87 LEU A N 1
ATOM 692 C CA . LEU A 1 87 ? 1.344 -7.317 -3.124 1.00 90.56 87 LEU A CA 1
ATOM 693 C C . LEU A 1 87 ? 1.234 -7.670 -1.646 1.00 90.56 87 LEU A C 1
ATOM 695 O O . LEU A 1 87 ? 1.924 -8.564 -1.158 1.00 90.56 87 LEU A O 1
ATOM 699 N N . SER A 1 88 ? 0.439 -6.912 -0.890 1.00 92.12 88 SER A N 1
ATOM 700 C CA . SER A 1 88 ? 0.347 -7.083 0.561 1.00 92.12 88 SER A CA 1
ATOM 701 C C . SER A 1 88 ? -0.974 -6.560 1.107 1.00 92.12 88 SER A C 1
ATOM 703 O O . SER A 1 88 ? -1.487 -5.541 0.643 1.00 92.12 88 SER A O 1
ATOM 705 N N . ALA A 1 89 ? -1.483 -7.240 2.133 1.00 92.44 89 ALA A N 1
ATOM 706 C CA . ALA A 1 89 ? -2.602 -6.796 2.951 1.00 92.44 89 ALA A CA 1
ATOM 707 C C . ALA A 1 89 ? -2.133 -6.653 4.405 1.00 92.44 89 ALA A C 1
ATOM 709 O O . ALA A 1 89 ? -1.454 -7.534 4.932 1.00 92.44 89 ALA A O 1
ATOM 710 N N . TYR A 1 90 ? -2.500 -5.549 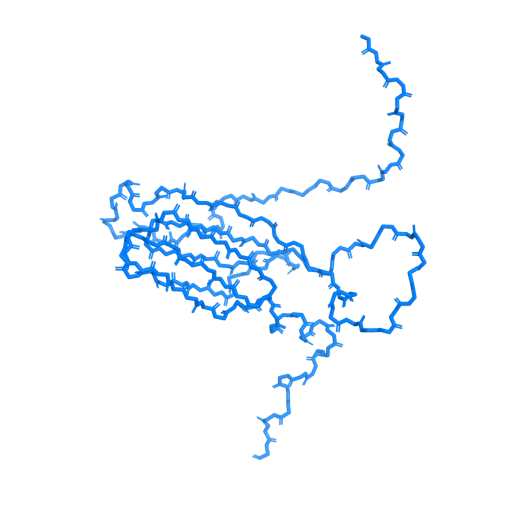5.045 1.00 92.88 90 TYR A N 1
ATOM 711 C CA . TYR A 1 90 ? -2.110 -5.205 6.408 1.00 92.88 90 TYR A CA 1
ATOM 712 C C . TYR A 1 90 ? -3.362 -5.117 7.262 1.00 92.88 90 TYR A C 1
ATOM 714 O O . TYR A 1 90 ? -4.282 -4.385 6.910 1.00 92.88 90 TYR A O 1
ATOM 722 N N . GLN A 1 91 ? -3.393 -5.844 8.373 1.00 92.50 91 GLN A N 1
ATOM 723 C CA . GLN A 1 91 ? -4.483 -5.760 9.341 1.00 92.50 91 GLN A CA 1
ATOM 724 C C . GLN A 1 91 ? -4.099 -4.787 10.451 1.00 92.50 91 GLN A C 1
ATOM 726 O O . GLN A 1 91 ? -3.010 -4.890 11.022 1.00 92.50 91 GLN A O 1
ATOM 731 N N . TYR A 1 92 ? -4.982 -3.839 10.740 1.00 92.38 92 TYR A N 1
ATOM 732 C CA . TYR A 1 92 ? -4.796 -2.880 11.822 1.00 92.38 92 TYR A CA 1
ATOM 733 C C . TYR A 1 92 ? -5.421 -3.423 13.101 1.00 92.38 92 TYR A C 1
ATOM 735 O O . TYR A 1 92 ? -6.405 -4.160 13.062 1.00 92.38 92 TYR A O 1
ATOM 743 N N . LEU A 1 93 ? -4.847 -3.066 14.248 1.00 89.50 93 LEU A N 1
ATOM 744 C CA . LEU A 1 93 ? -5.391 -3.498 15.539 1.00 89.50 93 LEU A CA 1
ATOM 745 C C . LEU A 1 93 ? -6.632 -2.696 15.943 1.00 89.50 93 LEU A C 1
ATOM 747 O O . LEU A 1 93 ? -7.477 -3.193 16.682 1.00 89.50 93 LEU A O 1
ATOM 751 N N . GLU A 1 94 ? -6.739 -1.464 15.450 1.00 92.25 94 GLU A N 1
ATOM 752 C CA . GLU A 1 94 ? -7.839 -0.545 15.715 1.00 92.25 94 GLU A CA 1
ATOM 753 C C . GLU A 1 94 ? -8.164 0.273 14.465 1.00 92.25 94 GLU A C 1
ATOM 755 O O . GLU A 1 94 ? -7.401 0.279 13.494 1.00 92.25 94 GLU A O 1
ATOM 760 N N . LYS A 1 95 ? -9.278 1.016 14.527 1.00 91.81 95 LYS A N 1
ATOM 761 C CA . LYS A 1 95 ? -9.633 1.984 13.491 1.00 91.81 95 LYS A CA 1
ATOM 762 C C . LYS A 1 95 ? -8.495 2.987 13.303 1.00 91.81 95 LYS A C 1
ATOM 764 O O . LYS A 1 95 ? -8.099 3.689 14.239 1.00 91.81 95 LYS A O 1
ATOM 769 N N . VAL A 1 96 ? -7.998 3.042 12.077 1.00 93.50 96 VAL A N 1
ATOM 770 C CA . VAL A 1 96 ? -6.921 3.935 11.675 1.00 93.50 96 VAL A CA 1
ATOM 771 C C . VAL A 1 96 ? -7.393 5.388 11.680 1.00 93.50 96 VAL A C 1
ATOM 773 O O . VAL A 1 96 ? -8.533 5.693 11.333 1.00 93.50 96 VAL A O 1
ATOM 776 N N . LEU A 1 97 ? -6.505 6.278 12.112 1.00 94.81 97 LEU A N 1
ATOM 777 C CA . LEU A 1 97 ? -6.633 7.729 11.977 1.00 94.81 97 LEU A CA 1
ATOM 778 C C . LEU A 1 97 ? -5.778 8.241 10.820 1.00 94.81 97 LEU A C 1
ATOM 780 O O . LEU A 1 97 ? -6.145 9.198 10.148 1.00 94.81 97 LEU A O 1
ATOM 784 N N . GLU A 1 98 ? -4.631 7.601 10.593 1.00 94.62 98 GLU A N 1
ATOM 785 C CA . GLU A 1 98 ? -3.736 7.909 9.488 1.00 94.62 98 GLU A CA 1
ATOM 786 C C . GLU A 1 98 ? -2.944 6.667 9.075 1.00 94.62 98 GLU A C 1
ATOM 788 O O . GLU A 1 98 ? -2.481 5.900 9.917 1.00 94.62 98 GLU A O 1
ATOM 793 N N . ALA A 1 99 ? -2.784 6.467 7.770 1.00 95.56 99 ALA A N 1
ATOM 794 C CA . ALA A 1 99 ? -1.907 5.447 7.216 1.00 95.56 99 ALA A CA 1
ATOM 795 C C . ALA A 1 99 ? -1.033 6.099 6.150 1.00 95.56 99 ALA A C 1
ATOM 797 O O . ALA A 1 99 ? -1.582 6.654 5.199 1.00 95.56 99 ALA A O 1
ATOM 798 N N . VAL A 1 100 ? 0.289 6.014 6.285 1.00 94.94 100 VAL A N 1
ATOM 799 C CA . VAL A 1 100 ? 1.260 6.625 5.365 1.00 94.94 100 VAL A CA 1
ATOM 800 C C . VAL A 1 100 ? 2.195 5.553 4.830 1.00 94.94 100 VAL A C 1
ATOM 802 O O . VAL A 1 100 ? 2.880 4.872 5.599 1.00 94.94 100 VAL A O 1
ATOM 805 N N . LEU A 1 101 ? 2.217 5.402 3.507 1.00 94.56 101 LEU A N 1
ATOM 806 C CA . LEU A 1 101 ? 3.135 4.507 2.819 1.00 94.56 101 LEU A CA 1
ATOM 807 C C . LEU A 1 101 ? 4.441 5.239 2.499 1.00 94.56 101 LEU A C 1
ATOM 809 O O . LEU A 1 101 ? 4.438 6.368 2.020 1.00 94.56 101 LEU A O 1
ATOM 813 N N . THR A 1 102 ? 5.557 4.555 2.716 1.00 90.88 102 THR A N 1
ATOM 814 C CA . THR A 1 102 ? 6.890 4.970 2.271 1.00 90.88 102 THR A CA 1
ATOM 815 C C . THR A 1 102 ? 7.553 3.839 1.479 1.00 90.88 102 THR A C 1
ATOM 817 O O . THR A 1 102 ? 6.999 2.746 1.339 1.00 90.88 102 THR A O 1
ATOM 820 N N . ASN A 1 103 ? 8.781 4.074 1.012 1.00 84.75 103 ASN A N 1
ATOM 821 C CA . ASN A 1 103 ? 9.600 3.101 0.282 1.00 84.75 103 ASN A CA 1
ATOM 822 C C . ASN A 1 103 ? 9.785 1.755 1.007 1.00 84.75 103 ASN A C 1
ATOM 824 O O . ASN A 1 103 ? 9.875 0.711 0.361 1.00 84.75 103 ASN A O 1
ATOM 828 N N . HIS A 1 104 ? 9.835 1.764 2.341 1.00 88.38 104 HIS A N 1
ATOM 829 C CA . HIS A 1 104 ? 10.164 0.571 3.133 1.00 88.38 104 HIS A CA 1
ATOM 830 C C . HIS A 1 104 ? 9.149 0.251 4.218 1.00 88.38 104 HIS A C 1
ATOM 832 O O . HIS A 1 104 ? 9.086 -0.892 4.669 1.00 88.38 104 HIS A O 1
ATOM 838 N N . LEU A 1 105 ? 8.379 1.243 4.659 1.00 93.38 105 LEU A N 1
ATOM 839 C CA . LEU A 1 105 ? 7.493 1.114 5.803 1.00 93.38 105 LEU A CA 1
ATOM 840 C C . LEU A 1 105 ? 6.104 1.653 5.486 1.00 93.38 105 LEU A C 1
ATOM 842 O O . LEU A 1 105 ? 5.945 2.674 4.819 1.00 93.38 105 LEU A O 1
ATOM 846 N N . LEU A 1 106 ? 5.105 0.973 6.026 1.00 95.75 106 LEU A N 1
ATOM 847 C CA . LEU A 1 106 ? 3.764 1.493 6.201 1.00 95.75 106 LEU A CA 1
ATOM 848 C C . LEU A 1 106 ? 3.608 1.890 7.668 1.00 95.75 106 LEU A C 1
ATOM 850 O O . LEU A 1 106 ? 3.691 1.036 8.554 1.00 95.75 106 LEU A O 1
ATOM 854 N N . HIS A 1 107 ? 3.362 3.171 7.908 1.00 96.31 107 HIS A N 1
ATOM 855 C CA . HIS A 1 107 ? 3.069 3.711 9.230 1.00 96.31 107 HIS A CA 1
ATOM 856 C C . HIS A 1 107 ? 1.559 3.810 9.405 1.00 96.31 107 HIS A C 1
ATOM 858 O O . HIS A 1 107 ? 0.878 4.381 8.558 1.00 96.31 107 HIS A O 1
ATOM 864 N N . VAL A 1 10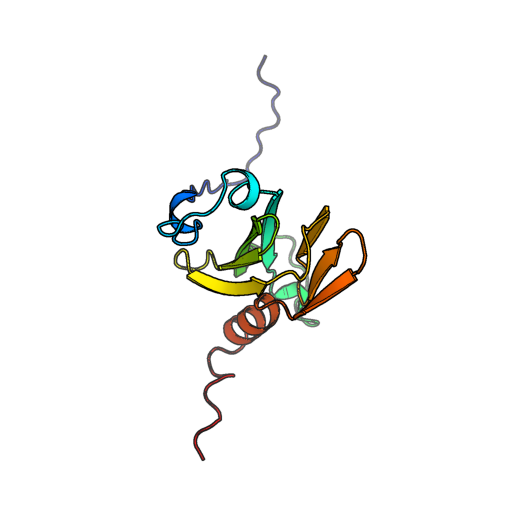8 ? 1.036 3.254 10.493 1.00 96.62 108 VAL A N 1
ATOM 865 C CA . VAL A 1 108 ? -0.392 3.240 10.819 1.00 96.62 108 VAL A CA 1
ATOM 866 C C . VAL A 1 108 ? -0.566 3.850 12.196 1.00 96.62 108 VAL A C 1
ATOM 868 O O . VAL A 1 108 ? -0.055 3.329 13.186 1.00 96.62 108 VAL A O 1
ATOM 871 N N . ILE A 1 109 ? -1.285 4.961 12.259 1.00 96.12 109 ILE A N 1
ATOM 872 C CA . ILE A 1 109 ? -1.585 5.685 13.486 1.00 96.12 109 ILE A CA 1
ATOM 873 C C . ILE A 1 109 ? -3.037 5.407 13.848 1.00 96.12 109 ILE A C 1
ATOM 875 O O . ILE A 1 109 ? -3.949 5.613 13.049 1.00 96.12 109 ILE A O 1
ATOM 879 N N . THR A 1 110 ? -3.248 4.948 15.073 1.00 94.75 110 THR A N 1
ATOM 880 C CA . THR A 1 110 ? -4.564 4.717 15.677 1.00 94.75 110 THR A CA 1
ATOM 881 C C . THR A 1 110 ? -4.725 5.629 16.893 1.00 94.75 110 THR A C 1
ATOM 883 O O . THR A 1 110 ? -3.836 6.419 17.215 1.00 94.75 110 THR A O 1
ATOM 886 N N . LYS A 1 111 ? -5.855 5.533 17.600 1.00 94.75 111 LYS A N 1
ATOM 887 C CA . LYS A 1 111 ? -6.066 6.307 18.833 1.00 94.75 111 LYS A CA 1
ATOM 888 C C . LYS A 1 111 ? -5.110 5.916 19.959 1.00 94.75 111 LYS A C 1
ATOM 890 O O . LYS A 1 111 ? -4.793 6.761 20.791 1.00 94.75 111 LYS A O 1
ATOM 895 N N . SER A 1 112 ? -4.704 4.650 20.014 1.00 95.94 112 SER A N 1
ATOM 896 C CA . SER A 1 112 ? -3.957 4.084 21.140 1.00 95.94 112 SER A CA 1
ATOM 897 C C . SER A 1 112 ? -2.499 3.766 20.807 1.00 95.94 112 SER A C 1
ATOM 899 O O . SER A 1 112 ? -1.678 3.659 21.718 1.00 95.94 112 SER A O 1
ATOM 901 N N . ALA A 1 113 ? -2.163 3.610 19.523 1.00 94.31 113 ALA A N 1
ATOM 902 C CA . ALA A 1 113 ? -0.869 3.094 19.102 1.00 94.31 113 ALA A CA 1
ATOM 903 C C . ALA A 1 113 ? -0.424 3.592 17.721 1.00 94.31 113 ALA A C 1
ATOM 905 O O . ALA A 1 113 ? -1.235 3.934 16.856 1.00 94.31 113 ALA A O 1
ATOM 906 N N . VAL A 1 114 ? 0.890 3.526 17.505 1.00 95.62 114 VAL A N 1
ATOM 907 C CA . VAL A 1 114 ? 1.521 3.592 16.185 1.00 95.62 114 VAL A CA 1
ATOM 908 C C . VAL A 1 114 ? 2.043 2.202 15.843 1.00 95.62 114 VAL A C 1
ATOM 910 O O . VAL A 1 114 ? 2.806 1.613 16.609 1.00 95.62 114 VAL A O 1
ATOM 913 N N . GLN A 1 115 ? 1.630 1.676 14.695 1.00 94.81 115 GLN A N 1
ATOM 914 C CA . GLN A 1 115 ? 2.101 0.412 14.144 1.00 94.81 115 GLN A CA 1
ATOM 915 C C . GLN A 1 115 ? 2.943 0.685 12.897 1.00 94.81 115 GLN A C 1
ATOM 917 O O . GLN A 1 115 ? 2.619 1.561 12.096 1.00 94.81 115 GLN A O 1
ATOM 922 N N . CYS A 1 116 ? 4.010 -0.089 12.717 1.00 95.31 116 CYS A N 1
ATOM 923 C CA . CYS A 1 116 ? 4.860 -0.022 11.535 1.00 95.31 116 CYS A CA 1
ATOM 924 C C . CYS A 1 116 ? 4.946 -1.408 10.901 1.00 95.31 116 CYS A C 1
ATOM 926 O O . CYS A 1 116 ? 5.274 -2.380 11.581 1.00 95.31 116 CYS A O 1
ATOM 928 N N . PHE A 1 117 ? 4.685 -1.484 9.601 1.00 94.19 117 PHE A N 1
ATOM 929 C CA . PHE A 1 117 ? 4.795 -2.709 8.815 1.00 94.19 117 PHE A CA 1
ATOM 930 C C . PHE A 1 117 ? 5.861 -2.534 7.740 1.00 94.19 117 PHE A C 1
ATOM 932 O O . PHE A 1 117 ? 5.996 -1.447 7.182 1.00 94.19 117 PHE A O 1
ATOM 939 N N . THR A 1 118 ? 6.591 -3.595 7.405 1.00 92.94 118 THR A N 1
ATOM 940 C CA . THR A 1 118 ? 7.460 -3.584 6.223 1.00 92.94 118 THR A CA 1
ATOM 941 C C . THR A 1 118 ? 6.605 -3.525 4.962 1.00 92.94 118 THR A C 1
ATOM 943 O O . THR A 1 118 ? 5.720 -4.358 4.772 1.00 92.94 118 THR A O 1
ATOM 946 N N . ALA A 1 119 ? 6.870 -2.544 4.104 1.00 89.94 119 ALA A N 1
ATOM 947 C CA . ALA A 1 119 ? 6.180 -2.377 2.837 1.00 89.94 119 ALA A CA 1
ATOM 948 C C . ALA A 1 119 ? 6.767 -3.302 1.761 1.00 89.94 119 ALA A C 1
ATOM 950 O O . ALA A 1 119 ? 7.983 -3.369 1.576 1.00 89.94 119 ALA A O 1
ATOM 951 N N . GLY A 1 120 ? 5.899 -3.951 0.981 1.00 85.75 120 GLY A N 1
ATOM 952 C CA . GLY A 1 120 ? 6.303 -4.787 -0.158 1.00 85.75 120 GLY A CA 1
ATOM 953 C C . GLY A 1 120 ? 7.028 -4.036 -1.290 1.00 85.75 120 GLY A C 1
ATOM 954 O O . GLY A 1 120 ? 7.615 -4.676 -2.162 1.00 85.75 120 GLY A O 1
ATOM 955 N N . CYS A 1 121 ? 7.030 -2.698 -1.272 1.00 85.94 121 CYS A N 1
ATOM 956 C CA . CYS A 1 121 ? 7.664 -1.847 -2.283 1.00 85.94 121 CYS A CA 1
ATOM 957 C C . CYS A 1 121 ? 9.158 -2.159 -2.460 1.00 85.94 121 CYS A C 1
ATOM 959 O O . CYS A 1 121 ? 9.626 -2.291 -3.588 1.00 85.94 121 CYS A O 1
ATOM 961 N N . ALA A 1 122 ? 9.889 -2.348 -1.357 1.00 80.50 122 ALA A N 1
ATOM 962 C CA . ALA A 1 122 ? 11.328 -2.609 -1.388 1.00 80.50 122 ALA A CA 1
ATOM 963 C C . ALA A 1 122 ? 11.676 -3.954 -2.052 1.00 80.50 122 ALA A C 1
ATOM 965 O O . ALA A 1 122 ? 12.623 -4.031 -2.830 1.00 80.50 122 ALA A O 1
ATOM 966 N N . ALA A 1 123 ? 10.884 -5.002 -1.801 1.00 84.69 123 ALA A N 1
ATOM 967 C CA . ALA A 1 123 ? 11.077 -6.302 -2.445 1.00 84.69 123 ALA A CA 1
ATOM 968 C C . ALA A 1 123 ? 10.817 -6.228 -3.959 1.00 84.69 123 ALA A C 1
ATOM 970 O O . ALA A 1 123 ? 11.522 -6.847 -4.753 1.00 84.69 123 ALA A O 1
ATOM 971 N N . VAL A 1 124 ? 9.823 -5.437 -4.374 1.00 84.69 124 VAL A N 1
ATOM 972 C CA . VAL A 1 124 ? 9.577 -5.176 -5.797 1.00 84.69 124 VAL A CA 1
ATOM 973 C C . VAL A 1 124 ? 10.727 -4.384 -6.414 1.00 84.69 124 VAL A C 1
ATOM 975 O O . VAL A 1 124 ? 11.173 -4.752 -7.494 1.00 84.69 124 VAL A O 1
ATOM 978 N N . ALA A 1 125 ? 11.242 -3.356 -5.738 1.00 83.75 125 ALA A N 1
ATOM 979 C CA . ALA A 1 125 ? 12.396 -2.592 -6.210 1.00 83.75 125 ALA A CA 1
ATOM 980 C C . ALA A 1 125 ? 13.613 -3.494 -6.455 1.00 83.75 125 ALA A C 1
ATOM 982 O O . ALA A 1 125 ? 14.171 -3.484 -7.551 1.00 83.75 125 ALA A O 1
ATOM 983 N N . ALA A 1 126 ? 13.934 -4.354 -5.485 1.00 82.00 126 ALA A N 1
ATOM 984 C CA . ALA A 1 126 ? 15.036 -5.304 -5.585 1.00 82.00 126 ALA A CA 1
ATOM 985 C C . ALA A 1 126 ? 14.873 -6.275 -6.770 1.00 82.00 126 ALA A C 1
ATOM 987 O O . ALA A 1 126 ? 15.826 -6.504 -7.502 1.00 82.00 126 ALA A O 1
ATOM 988 N N . ARG A 1 127 ? 13.657 -6.783 -7.027 1.00 83.50 127 ARG A N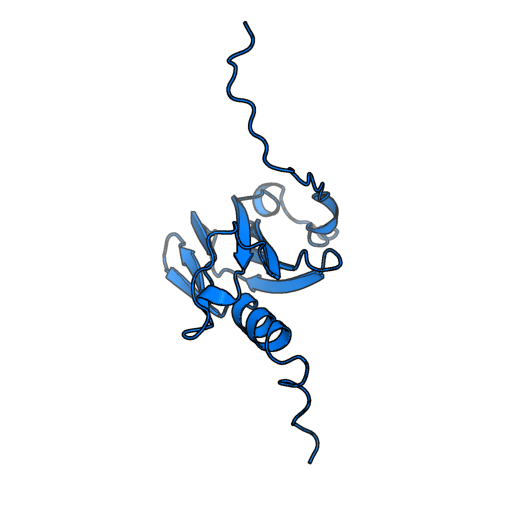 1
ATOM 989 C CA . ARG A 1 127 ? 13.378 -7.634 -8.202 1.00 83.50 127 ARG A CA 1
ATOM 990 C C . ARG A 1 127 ? 13.455 -6.903 -9.540 1.00 83.50 127 ARG A C 1
ATOM 992 O O . ARG A 1 127 ? 13.695 -7.526 -10.569 1.00 83.50 127 ARG A O 1
ATOM 999 N N . ILE A 1 128 ? 13.161 -5.605 -9.564 1.00 82.81 128 ILE A N 1
ATOM 1000 C CA . ILE A 1 128 ? 13.286 -4.802 -10.786 1.00 82.81 128 ILE A CA 1
ATOM 1001 C C . ILE A 1 128 ? 14.762 -4.603 -11.134 1.00 82.81 128 ILE A C 1
ATOM 1003 O O . ILE A 1 128 ? 15.108 -4.616 -12.313 1.00 82.81 128 ILE A O 1
ATOM 1007 N N . GLU A 1 129 ? 15.604 -4.428 -10.119 1.00 81.81 129 GLU A N 1
ATOM 1008 C CA . GLU A 1 129 ? 17.050 -4.283 -10.265 1.00 81.81 129 GLU A CA 1
ATOM 1009 C C . GLU A 1 129 ? 17.740 -5.617 -10.588 1.00 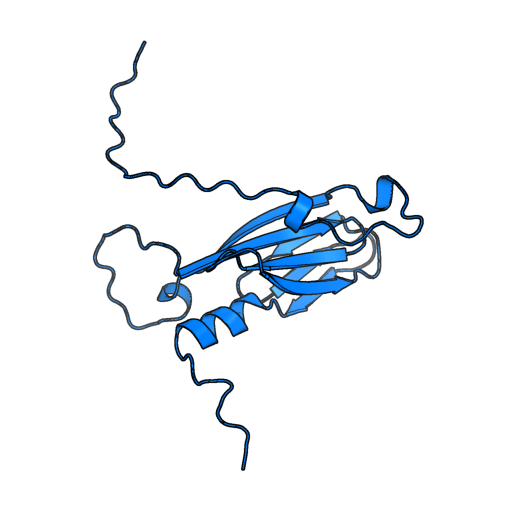81.81 129 GLU A C 1
ATOM 1011 O O . GLU A 1 129 ? 18.513 -5.692 -11.542 1.00 81.81 129 GLU A O 1
ATOM 1016 N N . ASP A 1 130 ? 17.402 -6.676 -9.851 1.00 83.44 130 ASP A N 1
ATOM 1017 C CA . ASP A 1 130 ? 17.869 -8.042 -10.074 1.00 83.44 130 ASP A CA 1
ATOM 1018 C C . ASP A 1 130 ? 16.676 -9.016 -10.155 1.00 83.44 130 ASP A C 1
ATOM 1020 O O . ASP A 1 130 ? 16.179 -9.504 -9.134 1.00 83.44 130 ASP A O 1
ATOM 1024 N N . PRO A 1 131 ? 16.215 -9.357 -11.374 1.00 82.12 131 PRO A N 1
ATOM 1025 C CA . PRO A 1 131 ? 15.115 -10.300 -11.580 1.00 82.12 131 PRO A CA 1
ATOM 1026 C C . PRO A 1 131 ? 15.356 -11.708 -11.020 1.00 82.12 131 PRO A C 1
ATOM 1028 O O . PRO A 1 131 ? 14.403 -12.478 -10.886 1.00 82.12 131 PRO A O 1
ATOM 1031 N N . TYR A 1 132 ? 16.605 -12.064 -10.709 1.00 80.56 132 TYR A N 1
ATOM 1032 C CA . TYR A 1 132 ? 16.995 -13.387 -10.229 1.00 80.56 132 TYR A CA 1
ATOM 1033 C C . TYR A 1 132 ? 17.220 -13.436 -8.715 1.00 80.56 132 TYR A C 1
ATOM 1035 O O . TYR A 1 132 ? 17.525 -14.511 -8.196 1.00 80.56 132 TYR A O 1
ATOM 1043 N N . ILE A 1 133 ? 17.009 -12.334 -7.990 1.00 79.38 133 ILE A N 1
ATOM 1044 C CA . ILE A 1 133 ? 17.307 -12.235 -6.553 1.00 79.38 133 ILE A CA 1
ATOM 1045 C C . ILE A 1 133 ? 16.586 -13.289 -5.691 1.00 79.38 133 ILE A C 1
ATOM 1047 O O . ILE A 1 133 ? 17.161 -13.811 -4.738 1.00 79.38 133 ILE A O 1
ATOM 1051 N N . ASP A 1 134 ? 15.371 -13.686 -6.081 1.00 68.62 134 ASP A N 1
ATOM 1052 C CA . ASP A 1 134 ? 14.580 -14.722 -5.397 1.00 68.62 134 ASP A CA 1
ATOM 1053 C C . ASP A 1 134 ? 14.895 -16.154 -5.895 1.00 68.62 134 ASP A C 1
ATOM 1055 O O . ASP A 1 134 ? 14.378 -17.136 -5.359 1.00 68.62 134 ASP A O 1
ATOM 1059 N N . THR A 1 135 ? 15.735 -16.314 -6.928 1.00 62.06 135 THR A N 1
ATOM 1060 C CA . THR A 1 135 ? 16.004 -17.619 -7.569 1.00 62.06 135 THR A CA 1
ATOM 1061 C C . THR A 1 135 ? 17.162 -18.406 -6.948 1.00 62.06 135 THR A C 1
ATOM 1063 O O . THR A 1 135 ? 17.375 -19.567 -7.300 1.00 62.06 135 THR A O 1
ATOM 1066 N N . THR A 1 136 ? 17.862 -17.846 -5.959 1.00 53.97 136 THR A N 1
ATOM 1067 C CA . THR A 1 136 ? 19.076 -18.447 -5.376 1.00 53.97 136 THR A CA 1
ATOM 1068 C C . THR A 1 136 ? 18.837 -19.412 -4.205 1.00 53.97 136 THR A C 1
ATOM 1070 O O . THR A 1 136 ? 19.769 -19.708 -3.462 1.00 53.97 136 THR A O 1
ATOM 1073 N N . MET A 1 137 ? 17.629 -19.959 -4.020 1.00 51.84 137 MET A N 1
ATOM 1074 C CA . MET A 1 137 ? 17.370 -20.999 -3.006 1.00 51.84 137 MET A CA 1
ATOM 1075 C C . MET A 1 137 ? 16.681 -22.237 -3.592 1.00 51.84 137 MET A C 1
ATOM 1077 O O . MET A 1 137 ? 15.516 -22.523 -3.323 1.00 51.84 137 MET A O 1
ATOM 1081 N N . LYS A 1 138 ? 17.448 -23.015 -4.359 1.00 45.69 138 LYS A N 1
ATOM 1082 C CA . LYS A 1 138 ? 17.364 -24.483 -4.363 1.00 45.69 138 LYS A CA 1
ATOM 1083 C C . LYS A 1 138 ? 18.787 -25.041 -4.426 1.00 45.69 138 LYS A C 1
ATOM 1085 O O . LYS A 1 138 ? 19.317 -25.240 -5.516 1.00 45.69 138 LYS A O 1
ATOM 1090 N N . VAL A 1 139 ? 19.395 -25.250 -3.260 1.00 37.38 139 VAL A N 1
ATOM 1091 C CA . VAL A 1 139 ? 20.515 -26.187 -3.080 1.00 37.38 139 VAL A CA 1
ATOM 1092 C C . VAL A 1 139 ? 20.007 -27.319 -2.208 1.00 37.38 139 VAL A C 1
ATOM 1094 O O . VAL A 1 139 ? 19.354 -26.995 -1.191 1.00 37.38 139 VAL A O 1
#